Protein AF-A0A816GD49-F1 (afdb_monomer)

Solvent-accessible surface area (backbone atoms only — not comparable to full-atom 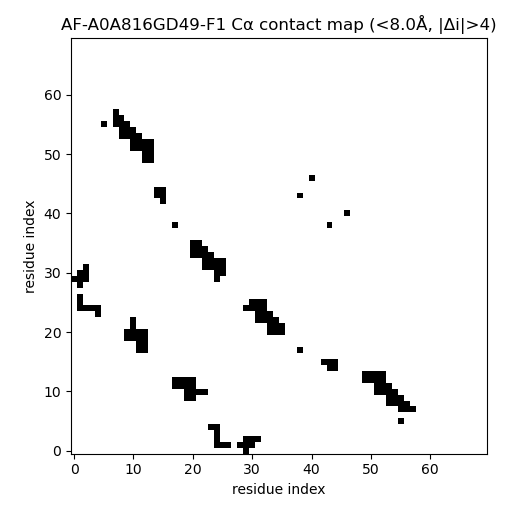values): 4804 Å² total; per-residue (Å²): 130,60,62,80,81,50,96,50,51,48,35,35,50,64,78,44,94,60,68,76,45,56,67,46,53,39,89,86,79,48,44,74,46,72,58,59,86,86,62,56,74,92,63,48,82,50,96,84,65,84,54,75,49,79,45,71,65,76,82,76,76,78,79,78,75,78,80,80,79,131

Structure (mmCIF, N/CA/C/O backbone):
data_AF-A0A816GD49-F1
#
_entry.id   AF-A0A816GD49-F1
#
loop_
_atom_site.group_PDB
_atom_site.id
_atom_site.type_symbol
_atom_site.label_atom_id
_atom_site.label_alt_id
_atom_site.label_comp_id
_atom_site.label_asym_id
_atom_site.label_entity_id
_atom_site.label_seq_id
_atom_site.pdbx_PDB_ins_code
_atom_site.Cartn_x
_atom_site.Cartn_y
_atom_site.Cartn_z
_atom_site.occupancy
_atom_site.B_iso_or_equiv
_atom_site.auth_seq_id
_atom_site.auth_comp_id
_atom_site.auth_asym_id
_atom_site.auth_atom_id
_atom_site.pdbx_PDB_model_num
ATOM 1 N N . GLY A 1 1 ? 5.212 4.747 -17.731 1.00 57.47 1 GLY A N 1
ATOM 2 C CA . GLY A 1 1 ? 6.469 4.286 -17.109 1.00 57.47 1 GLY A CA 1
ATOM 3 C C . GLY A 1 1 ? 6.150 3.649 -15.775 1.00 57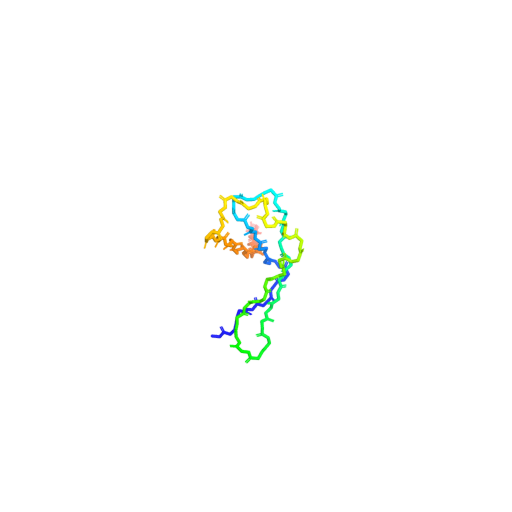.47 1 GLY A C 1
ATOM 4 O O . GLY A 1 1 ? 5.162 4.051 -15.169 1.00 57.47 1 GLY A O 1
ATOM 5 N N . ALA A 1 2 ? 6.922 2.649 -15.345 1.00 59.44 2 ALA A N 1
ATOM 6 C CA . ALA A 1 2 ? 6.726 2.031 -14.036 1.00 59.44 2 ALA A CA 1
ATOM 7 C C . ALA A 1 2 ? 6.932 3.068 -12.910 1.00 59.44 2 ALA A C 1
ATOM 9 O O . ALA A 1 2 ? 7.760 3.971 -13.071 1.00 59.44 2 ALA A O 1
ATOM 10 N N . PRO A 1 3 ? 6.197 2.970 -11.789 1.00 63.56 3 PRO A N 1
ATOM 11 C CA . PRO A 1 3 ? 6.425 3.822 -10.629 1.00 63.56 3 PRO A CA 1
ATOM 12 C C . PRO A 1 3 ? 7.879 3.708 -10.166 1.00 63.56 3 PRO A C 1
ATOM 14 O O . PRO A 1 3 ? 8.382 2.605 -9.955 1.00 63.56 3 PRO A O 1
ATOM 17 N N . VAL A 1 4 ? 8.560 4.844 -10.013 1.00 69.25 4 VAL A N 1
ATOM 18 C CA . VAL A 1 4 ? 9.937 4.866 -9.509 1.00 69.25 4 VAL A CA 1
ATOM 19 C C . VAL A 1 4 ? 9.895 4.635 -8.003 1.00 69.25 4 VAL A C 1
ATOM 21 O O . VAL A 1 4 ? 9.317 5.429 -7.261 1.00 69.25 4 VAL A O 1
ATOM 24 N N . SER A 1 5 ? 10.502 3.542 -7.541 1.00 68.31 5 SER A N 1
ATOM 25 C CA . SER A 1 5 ? 10.629 3.276 -6.112 1.00 68.31 5 SER A CA 1
ATOM 26 C C . SER A 1 5 ? 11.611 4.250 -5.476 1.00 68.31 5 SER A C 1
ATOM 28 O O . SER A 1 5 ? 12.789 4.262 -5.825 1.00 68.31 5 SER A O 1
ATOM 30 N N . SER A 1 6 ? 11.132 5.034 -4.516 1.00 72.19 6 SER A N 1
ATOM 31 C CA . SER A 1 6 ? 11.963 5.899 -3.684 1.00 72.19 6 SER A CA 1
ATOM 32 C C . SER A 1 6 ? 11.746 5.543 -2.222 1.00 72.19 6 SER A C 1
ATOM 34 O O . SER A 1 6 ? 10.601 5.396 -1.789 1.00 72.19 6 SER A O 1
ATOM 36 N N . ALA A 1 7 ? 12.839 5.469 -1.457 1.00 70.25 7 ALA A N 1
ATOM 37 C CA . ALA A 1 7 ? 12.795 5.324 -0.001 1.00 70.25 7 ALA A CA 1
ATOM 38 C C . ALA A 1 7 ? 12.023 6.471 0.681 1.00 70.25 7 ALA A C 1
ATOM 40 O O . ALA A 1 7 ? 11.582 6.329 1.816 1.00 70.25 7 ALA A O 1
ATOM 41 N N . SER A 1 8 ? 11.821 7.590 -0.019 1.00 80.75 8 SER A N 1
ATOM 42 C CA . SER A 1 8 ? 11.040 8.743 0.437 1.00 80.75 8 SER A CA 1
ATOM 43 C C . SER A 1 8 ? 9.534 8.608 0.199 1.00 80.75 8 SER A C 1
ATOM 45 O O . SER A 1 8 ? 8.809 9.584 0.396 1.00 80.75 8 SER A O 1
ATOM 47 N N . THR A 1 9 ? 9.061 7.447 -0.266 1.00 85.00 9 THR A N 1
ATOM 48 C CA . THR A 1 9 ? 7.631 7.207 -0.477 1.00 85.00 9 THR A CA 1
ATOM 49 C C . THR A 1 9 ? 7.044 6.403 0.668 1.00 85.00 9 THR A C 1
ATOM 51 O O . THR A 1 9 ? 7.466 5.274 0.934 1.00 85.00 9 THR A O 1
ATOM 54 N N . THR A 1 10 ? 6.000 6.951 1.269 1.00 89.44 10 THR A N 1
ATOM 55 C CA . THR A 1 10 ? 5.229 6.297 2.322 1.00 89.44 10 THR A CA 1
ATOM 56 C C . THR A 1 10 ? 3.868 5.890 1.772 1.00 89.44 10 THR A C 1
ATOM 58 O O . THR A 1 10 ? 3.233 6.657 1.045 1.00 89.44 10 THR A O 1
ATOM 61 N N . VAL A 1 11 ? 3.411 4.688 2.132 1.00 91.19 11 VAL A N 1
ATOM 62 C CA . VAL A 1 11 ? 2.066 4.191 1.814 1.00 91.19 11 VAL A CA 1
ATOM 63 C C . VAL A 1 11 ? 1.298 4.025 3.113 1.00 91.19 11 VAL A C 1
ATOM 65 O O . VAL A 1 11 ? 1.778 3.367 4.032 1.00 91.19 11 VAL A O 1
ATOM 68 N N . THR A 1 12 ? 0.114 4.620 3.202 1.00 92.50 12 THR A N 1
ATOM 69 C CA . THR A 1 12 ? -0.760 4.510 4.380 1.00 92.50 12 THR A CA 1
ATOM 70 C C . THR A 1 12 ? -2.156 4.075 3.969 1.00 92.50 12 THR A C 1
ATOM 72 O O . THR A 1 12 ? -2.636 4.431 2.892 1.00 92.50 12 THR A O 1
ATOM 75 N N . LEU A 1 13 ? -2.806 3.292 4.829 1.00 91.62 13 LEU A N 1
ATOM 76 C CA . LEU A 1 13 ? -4.202 2.913 4.660 1.00 91.62 13 LEU A CA 1
ATOM 77 C C . LEU A 1 13 ? -5.089 3.865 5.462 1.00 91.62 13 LEU A C 1
ATOM 79 O O . LEU A 1 13 ? -5.021 3.902 6.693 1.00 91.62 13 LEU A O 1
ATOM 83 N N . LEU A 1 14 ? -5.927 4.623 4.759 1.00 89.44 14 LEU A N 1
ATOM 84 C CA . LEU A 1 14 ? -6.823 5.589 5.386 1.00 89.44 14 LEU A CA 1
ATOM 85 C C . LEU A 1 14 ? -7.942 4.893 6.165 1.00 89.44 14 LEU A C 1
ATOM 87 O O . LEU A 1 14 ? -8.412 3.823 5.784 1.00 89.44 14 LEU A O 1
ATOM 91 N N . GLY A 1 15 ? -8.377 5.524 7.258 1.00 86.44 15 GLY A N 1
ATOM 92 C CA . GLY A 1 15 ? -9.423 4.975 8.125 1.00 86.44 15 GLY A CA 1
ATOM 93 C C . GLY A 1 15 ? -8.974 3.772 8.960 1.00 86.44 15 GLY A C 1
ATOM 94 O O . GLY A 1 15 ? -9.816 3.080 9.520 1.00 86.44 15 GLY A O 1
ATOM 95 N N . SER A 1 16 ? -7.664 3.519 9.054 1.00 83.50 16 SER A N 1
ATOM 96 C CA . SER A 1 16 ? -7.090 2.493 9.923 1.00 83.50 16 SER A CA 1
ATOM 97 C C . SER A 1 16 ? -6.053 3.104 10.867 1.00 83.50 16 SER A C 1
ATOM 99 O O . SER A 1 16 ? -5.395 4.084 10.525 1.00 83.50 16 SER A O 1
ATOM 101 N N . ASN A 1 17 ? -5.863 2.486 12.033 1.00 85.00 17 ASN A N 1
ATOM 102 C CA . ASN A 1 17 ? -4.773 2.829 12.957 1.00 85.00 17 ASN A CA 1
ATOM 103 C C . ASN A 1 17 ? -3.468 2.087 12.617 1.00 85.00 17 ASN A C 1
ATOM 105 O O . ASN A 1 17 ? -2.563 1.986 13.446 1.00 85.00 17 ASN A O 1
ATOM 109 N N . ILE A 1 18 ? -3.387 1.508 11.418 1.00 85.38 18 ILE 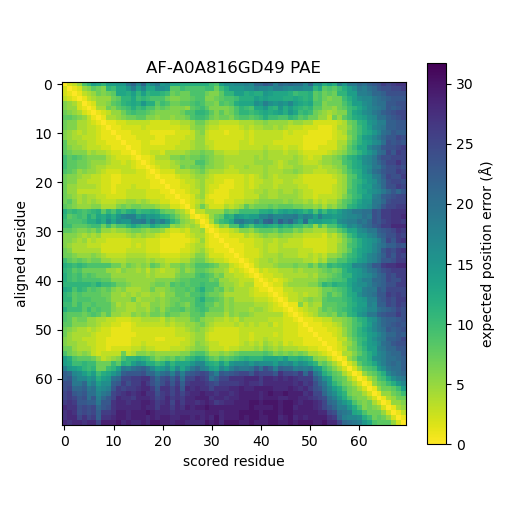A N 1
ATOM 110 C CA . ILE A 1 18 ? -2.222 0.761 10.960 1.00 85.38 18 ILE A CA 1
ATOM 111 C C . ILE A 1 18 ? -1.183 1.774 10.487 1.00 85.38 18 ILE A C 1
ATOM 113 O O . ILE A 1 18 ? -1.493 2.722 9.765 1.00 85.38 18 ILE A O 1
ATOM 117 N N . GLY A 1 19 ? 0.061 1.579 10.922 1.00 87.81 19 GLY A N 1
ATOM 118 C CA . GLY A 1 19 ? 1.181 2.404 10.485 1.00 87.81 19 GLY A CA 1
ATOM 119 C C . GLY A 1 19 ? 1.486 2.256 8.986 1.00 87.81 19 GLY A C 1
ATOM 120 O O . GLY A 1 19 ? 0.785 1.550 8.257 1.00 87.81 19 GLY A O 1
ATOM 121 N N . PRO A 1 20 ? 2.560 2.903 8.508 1.00 90.44 20 PRO A N 1
ATOM 122 C CA . PRO A 1 20 ? 2.985 2.797 7.119 1.00 90.44 20 PRO A CA 1
ATOM 123 C C . PRO A 1 20 ? 3.138 1.349 6.642 1.00 90.44 20 PRO A C 1
ATOM 125 O O . PRO A 1 20 ? 3.734 0.511 7.324 1.00 90.44 20 PRO A O 1
ATOM 128 N N . LEU A 1 21 ? 2.626 1.072 5.447 1.00 90.69 21 LEU A N 1
ATOM 129 C CA . LEU A 1 21 ? 2.690 -0.240 4.818 1.00 90.69 21 LEU A CA 1
ATOM 130 C C . LEU A 1 21 ? 3.980 -0.394 4.017 1.00 90.69 21 LEU A C 1
ATOM 132 O O . LEU A 1 21 ? 4.449 0.536 3.352 1.00 90.69 21 LEU A O 1
ATOM 136 N N . LYS A 1 22 ? 4.534 -1.607 4.048 1.00 90.00 22 LYS A N 1
ATOM 137 C CA . LYS A 1 22 ? 5.642 -1.977 3.167 1.00 90.00 22 LYS A CA 1
ATOM 138 C C . LYS A 1 22 ? 5.126 -2.076 1.738 1.00 90.00 22 LYS A C 1
ATOM 140 O O . LYS A 1 22 ? 4.032 -2.581 1.491 1.00 90.00 22 LYS A O 1
ATOM 145 N N . TRP A 1 23 ? 5.932 -1.621 0.791 1.00 88.69 23 TRP A N 1
ATOM 146 C CA . TRP A 1 23 ? 5.587 -1.664 -0.620 1.00 88.69 23 TRP A CA 1
ATOM 147 C C . TRP A 1 23 ? 6.846 -1.784 -1.483 1.00 88.69 23 TRP A C 1
ATOM 149 O O . TRP A 1 23 ? 7.956 -1.506 -1.025 1.00 88.69 23 TRP A O 1
ATOM 159 N N . ARG A 1 24 ? 6.677 -2.207 -2.737 1.00 86.44 24 ARG A N 1
ATOM 160 C CA . ARG A 1 24 ? 7.743 -2.243 -3.750 1.00 86.44 24 ARG A CA 1
ATOM 161 C C . ARG A 1 24 ? 7.181 -2.029 -5.152 1.00 86.44 24 ARG A C 1
ATOM 163 O O . ARG A 1 24 ? 6.012 -2.323 -5.400 1.00 86.44 24 ARG A O 1
ATOM 170 N N . ALA A 1 25 ? 8.015 -1.559 -6.077 1.00 83.69 25 ALA A N 1
ATOM 171 C CA . ALA A 1 25 ? 7.660 -1.535 -7.494 1.00 83.69 25 ALA A CA 1
ATOM 172 C C . ALA A 1 25 ? 7.571 -2.969 -8.048 1.00 83.69 25 ALA A C 1
ATOM 174 O O . ALA A 1 25 ? 8.389 -3.829 -7.704 1.00 83.69 25 ALA A O 1
ATOM 175 N N . ALA A 1 26 ? 6.582 -3.229 -8.904 1.00 84.19 26 ALA A N 1
ATOM 176 C CA . ALA A 1 26 ? 6.515 -4.461 -9.682 1.00 84.19 26 ALA A CA 1
ATOM 177 C C . ALA A 1 26 ? 7.508 -4.342 -10.849 1.00 84.19 26 ALA A C 1
ATOM 179 O O . ALA A 1 26 ? 7.315 -3.524 -11.747 1.00 84.19 26 ALA A O 1
ATOM 180 N N . SER A 1 27 ? 8.601 -5.106 -10.789 1.00 73.94 27 SER A N 1
ATOM 181 C CA . SER A 1 27 ? 9.784 -4.945 -11.646 1.00 73.94 27 SER A CA 1
ATOM 182 C C . SER A 1 27 ? 9.501 -5.063 -13.146 1.00 73.94 27 SER A C 1
ATOM 184 O O . SER A 1 27 ? 10.100 -4.326 -13.920 1.00 73.94 27 SER A O 1
ATOM 186 N N . GLU A 1 28 ? 8.594 -5.951 -13.557 1.00 66.56 28 GLU A N 1
ATOM 187 C CA . GLU A 1 28 ? 8.442 -6.327 -14.975 1.00 66.56 28 GLU A CA 1
ATOM 188 C C . GLU A 1 28 ? 7.107 -5.915 -15.603 1.00 66.56 28 GLU A C 1
ATOM 190 O O . GLU A 1 28 ? 7.030 -5.703 -16.808 1.00 66.56 28 GLU A O 1
ATOM 195 N N . SER A 1 29 ? 6.053 -5.752 -14.806 1.00 62.12 29 SER A N 1
ATOM 196 C CA . SER A 1 29 ? 4.695 -5.489 -15.303 1.00 62.12 29 SER A CA 1
ATOM 197 C C . SER A 1 29 ? 4.273 -4.022 -15.220 1.00 62.12 29 SER A C 1
ATOM 199 O O . SER A 1 29 ? 3.242 -3.643 -15.774 1.00 62.12 29 SER A O 1
ATOM 201 N N . GLY A 1 30 ? 5.062 -3.183 -14.542 1.00 70.25 30 GLY A N 1
ATOM 202 C CA . GLY A 1 30 ? 4.605 -1.871 -14.108 1.00 70.25 30 GLY A CA 1
ATOM 203 C C . GLY A 1 30 ? 3.549 -1.996 -13.003 1.00 70.25 30 GLY A C 1
ATOM 204 O O . GLY A 1 30 ? 2.676 -2.857 -13.021 1.00 70.25 30 GLY A O 1
ATOM 205 N N . GLY A 1 3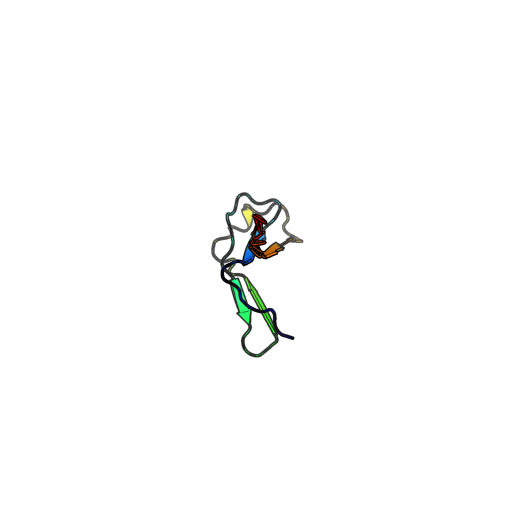1 ? 3.647 -1.137 -11.992 1.00 79.81 31 GLY A N 1
ATOM 206 C CA . GLY A 1 31 ? 2.715 -1.128 -10.866 1.00 79.81 31 GLY A CA 1
ATOM 207 C C . GLY A 1 31 ? 3.411 -1.238 -9.518 1.00 79.81 31 GLY A C 1
ATOM 208 O O . GLY A 1 31 ? 4.630 -1.084 -9.406 1.00 79.81 31 GLY A O 1
ATOM 209 N N . ILE A 1 32 ? 2.607 -1.456 -8.481 1.00 84.88 32 ILE A N 1
ATOM 210 C CA . ILE A 1 32 ? 3.025 -1.427 -7.081 1.00 84.88 32 ILE A CA 1
ATOM 211 C C . ILE A 1 32 ? 2.478 -2.663 -6.377 1.00 84.88 32 ILE A C 1
ATOM 213 O O . ILE A 1 32 ? 1.314 -3.015 -6.541 1.00 84.88 32 ILE A O 1
ATOM 217 N N . ILE A 1 33 ? 3.322 -3.291 -5.566 1.00 88.69 33 ILE A N 1
ATOM 218 C CA . ILE A 1 33 ? 2.932 -4.350 -4.642 1.00 88.69 33 ILE A CA 1
ATOM 219 C C . ILE A 1 33 ? 2.929 -3.744 -3.242 1.00 88.69 33 ILE A C 1
ATOM 221 O O . ILE A 1 33 ? 3.965 -3.256 -2.790 1.00 88.69 33 ILE A O 1
ATOM 225 N N . ILE A 1 34 ? 1.779 -3.783 -2.570 1.00 89.69 34 ILE A N 1
ATOM 226 C CA . ILE A 1 34 ? 1.612 -3.369 -1.172 1.00 89.69 34 ILE A CA 1
ATOM 227 C C . ILE A 1 34 ? 1.492 -4.636 -0.329 1.00 89.69 34 ILE A C 1
ATOM 229 O O . ILE A 1 34 ? 0.681 -5.510 -0.632 1.00 89.69 34 ILE A O 1
ATOM 233 N N . ASP A 1 35 ? 2.298 -4.742 0.720 1.00 90.69 35 ASP A N 1
ATOM 234 C CA . ASP A 1 35 ? 2.226 -5.849 1.666 1.00 90.69 35 ASP A CA 1
ATOM 235 C C . ASP A 1 35 ? 1.155 -5.563 2.727 1.00 90.69 35 ASP A C 1
ATOM 237 O O . ASP A 1 35 ? 1.295 -4.659 3.556 1.00 90.69 35 ASP A O 1
ATOM 241 N N . ILE A 1 36 ? 0.077 -6.347 2.682 1.00 87.44 36 ILE A N 1
ATOM 242 C CA . ILE A 1 36 ? -1.073 -6.254 3.590 1.00 87.44 36 ILE A CA 1
ATOM 243 C C . ILE A 1 36 ? -1.088 -7.359 4.654 1.00 87.44 36 ILE A C 1
ATOM 245 O O . ILE A 1 36 ? -2.073 -7.500 5.371 1.00 87.44 36 ILE A O 1
ATOM 249 N N . SER A 1 37 ? -0.014 -8.143 4.790 1.00 85.12 37 SER A N 1
ATOM 250 C CA . SER A 1 37 ? 0.043 -9.280 5.728 1.00 85.12 37 SER A CA 1
ATOM 251 C C . SER A 1 37 ? -0.156 -8.883 7.198 1.00 85.12 37 SER A C 1
ATOM 253 O O . SER A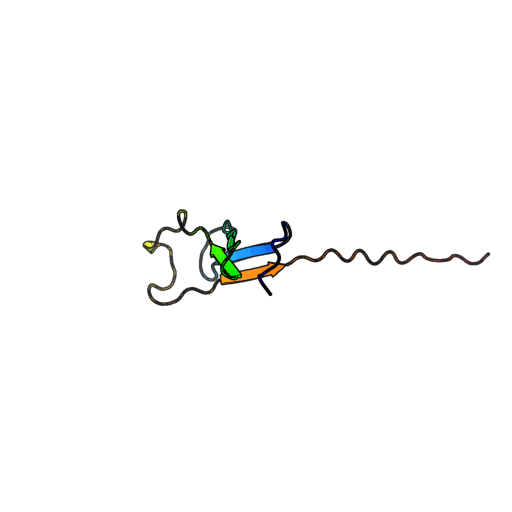 1 37 ? -0.687 -9.661 7.986 1.00 85.12 37 SER A O 1
ATOM 255 N N . ASN A 1 38 ? 0.201 -7.648 7.560 1.00 77.69 38 ASN A N 1
ATOM 256 C CA . ASN A 1 38 ? -0.006 -7.102 8.903 1.00 77.69 38 ASN A CA 1
ATOM 257 C C . ASN A 1 38 ? -1.414 -6.525 9.135 1.00 77.69 38 ASN A C 1
ATOM 259 O O . ASN A 1 38 ? -1.705 -6.041 10.232 1.00 77.69 38 ASN A O 1
ATOM 263 N N . ILE A 1 39 ? -2.289 -6.544 8.127 1.00 82.94 39 ILE A N 1
ATOM 264 C CA . ILE A 1 39 ? -3.643 -6.006 8.226 1.00 82.94 39 ILE A CA 1
ATOM 265 C C . ILE A 1 39 ? -4.584 -7.094 8.731 1.00 82.94 39 ILE A C 1
ATOM 267 O O . ILE A 1 39 ? -4.877 -8.078 8.055 1.00 82.94 39 ILE A O 1
ATOM 271 N N . LYS A 1 40 ? -5.126 -6.880 9.926 1.00 82.88 40 LYS A N 1
ATOM 272 C CA . LYS A 1 40 ? -6.230 -7.684 10.449 1.00 82.88 40 LYS A CA 1
ATOM 273 C C . LYS A 1 40 ? -7.519 -7.226 9.772 1.00 82.88 40 LYS A C 1
ATOM 275 O O . LYS A 1 40 ? -7.941 -6.099 10.005 1.00 82.88 40 LYS A O 1
ATOM 280 N N . MET A 1 41 ? -8.145 -8.075 8.957 1.00 77.88 41 MET A N 1
ATOM 281 C CA . MET A 1 41 ? -9.338 -7.709 8.167 1.00 77.88 41 MET A CA 1
ATOM 282 C C . MET A 1 41 ? -10.457 -7.087 9.020 1.00 77.88 41 MET A C 1
ATOM 284 O O . MET A 1 41 ? -11.002 -6.058 8.657 1.00 77.88 41 MET A O 1
ATOM 288 N N . TYR A 1 42 ? -10.701 -7.618 10.221 1.00 77.88 42 TYR A N 1
ATOM 289 C CA . TYR A 1 42 ? -11.702 -7.097 11.164 1.00 77.88 42 TYR A CA 1
ATOM 290 C C . TYR A 1 42 ? -11.374 -5.714 11.760 1.00 77.88 42 TYR A C 1
ATOM 292 O O . TYR A 1 42 ? -12.188 -5.142 12.476 1.00 77.88 42 TYR A O 1
ATOM 300 N N . SER A 1 43 ? -10.164 -5.195 11.533 1.00 77.06 43 SER A N 1
ATOM 301 C CA . SER A 1 43 ? -9.754 -3.849 11.963 1.00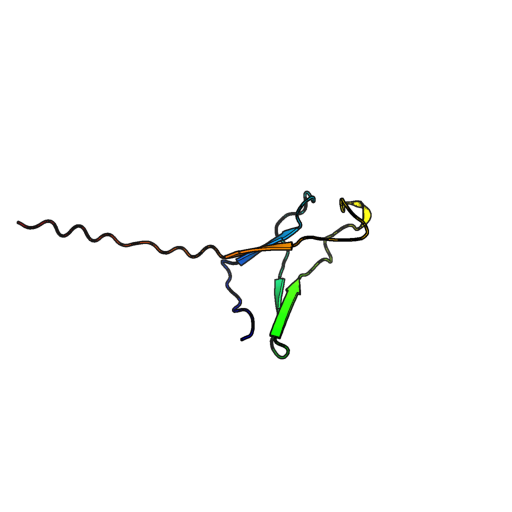 77.06 43 SER A CA 1
ATOM 302 C C . SER A 1 43 ? -9.956 -2.786 10.880 1.00 77.06 43 SER A C 1
ATOM 304 O O . SER A 1 43 ? -9.655 -1.614 11.105 1.00 77.06 43 SER A O 1
ATOM 306 N N . LEU A 1 44 ? -10.436 -3.191 9.703 1.00 82.25 44 LEU A N 1
ATOM 307 C CA . LEU A 1 44 ? -10.716 -2.299 8.590 1.00 82.25 44 LEU A CA 1
ATOM 308 C C . LEU A 1 44 ? -12.071 -1.626 8.789 1.00 82.25 44 LEU A C 1
ATOM 310 O O . LEU A 1 44 ? -13.040 -2.257 9.190 1.00 82.25 44 LEU A O 1
ATOM 314 N N . ALA A 1 45 ? -12.146 -0.334 8.473 1.00 80.44 45 ALA A N 1
ATOM 315 C CA . ALA A 1 45 ? -13.389 0.427 8.580 1.00 80.44 45 ALA A CA 1
ATOM 316 C C . ALA A 1 45 ? -14.444 0.032 7.525 1.00 80.44 45 ALA A C 1
ATOM 318 O O . ALA A 1 45 ? -15.597 0.440 7.631 1.00 80.44 45 ALA A O 1
ATOM 319 N N . SER A 1 46 ? -14.049 -0.714 6.489 1.00 82.38 46 SER A N 1
ATOM 320 C CA . SER A 1 46 ? -14.915 -1.159 5.398 1.00 82.38 46 SER A CA 1
ATOM 321 C C . SER A 1 46 ? -14.464 -2.521 4.885 1.00 82.38 46 SER A C 1
ATOM 323 O O . SER A 1 46 ? -13.267 -2.741 4.682 1.00 82.38 46 SER A O 1
ATOM 325 N N . ASP A 1 47 ? -15.434 -3.393 4.618 1.00 83.25 47 ASP A N 1
ATOM 326 C CA . ASP A 1 47 ? -15.218 -4.704 3.995 1.00 83.25 47 ASP A CA 1
ATOM 327 C C . ASP A 1 47 ? -15.139 -4.629 2.461 1.00 83.25 47 ASP A C 1
ATOM 329 O O . ASP A 1 47 ? -14.714 -5.580 1.810 1.00 83.25 47 ASP A O 1
ATOM 333 N N . TRP A 1 48 ? -15.556 -3.505 1.870 1.00 84.88 48 TRP A N 1
ATOM 334 C CA . TRP A 1 48 ? -15.788 -3.400 0.426 1.00 84.88 48 TRP A CA 1
ATOM 335 C C . TRP A 1 48 ? -14.722 -2.600 -0.307 1.00 84.88 48 TRP A C 1
ATOM 337 O O . TRP A 1 48 ? -14.430 -2.864 -1.472 1.00 84.88 48 TRP A O 1
ATOM 347 N N . THR A 1 49 ? -14.169 -1.580 0.346 1.00 89.50 49 THR A N 1
ATOM 348 C C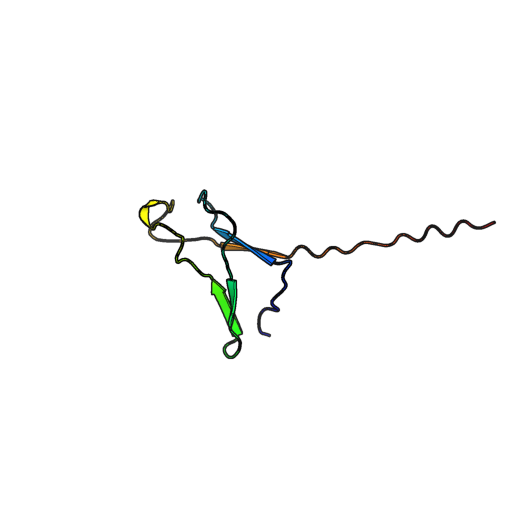A . THR A 1 49 ? -13.300 -0.609 -0.320 1.00 89.50 49 THR A CA 1
ATOM 349 C C . THR A 1 49 ? -12.223 -0.100 0.614 1.00 89.50 49 THR A C 1
ATOM 351 O O . THR A 1 49 ? -12.512 0.299 1.744 1.00 89.50 49 THR A O 1
ATOM 354 N N . TRP A 1 50 ? -11.003 0.004 0.094 1.00 89.62 50 TRP A N 1
ATOM 355 C CA . TRP A 1 50 ? -9.852 0.531 0.817 1.00 89.62 50 TRP A CA 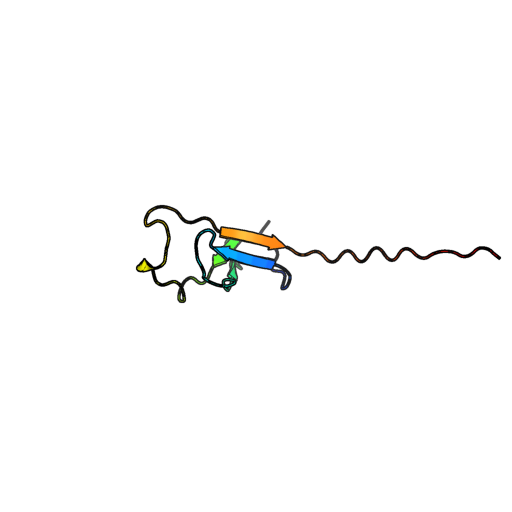1
ATOM 356 C C . TRP A 1 50 ? -9.175 1.630 0.016 1.00 89.62 50 TRP A C 1
ATOM 358 O O . TRP A 1 50 ? -9.065 1.548 -1.208 1.00 89.62 50 TRP A O 1
ATOM 368 N N . VAL A 1 51 ? -8.710 2.659 0.720 1.00 91.25 51 VAL A N 1
ATOM 369 C CA . VAL A 1 51 ? -8.044 3.808 0.109 1.00 91.25 51 VAL A CA 1
ATOM 370 C C . VAL A 1 51 ? -6.611 3.874 0.612 1.00 91.25 51 VAL A C 1
ATOM 372 O O . VAL A 1 51 ? -6.362 4.094 1.799 1.00 91.25 51 VAL A O 1
ATOM 375 N N . PHE A 1 52 ? -5.667 3.706 -0.310 1.00 92.00 52 PHE A N 1
ATOM 376 C CA . PHE A 1 52 ? -4.239 3.821 -0.039 1.00 92.00 52 PHE A CA 1
ATOM 377 C C . PHE A 1 52 ? -3.746 5.210 -0.441 1.00 92.00 52 PHE A C 1
ATOM 379 O O . PHE A 1 52 ? -3.904 5.626 -1.590 1.00 92.00 52 PHE A O 1
ATOM 386 N N . LYS A 1 53 ? -3.128 5.924 0.500 1.00 91.62 53 LYS A N 1
ATOM 387 C CA . LYS A 1 53 ? -2.491 7.219 0.254 1.00 91.62 53 LYS A CA 1
ATOM 388 C C . LYS A 1 53 ? -0.995 7.016 0.031 1.00 91.62 53 LYS A C 1
ATOM 390 O O . LYS A 1 53 ? -0.315 6.436 0.878 1.00 91.62 53 LYS A O 1
ATOM 395 N N . PHE A 1 54 ? -0.501 7.530 -1.092 1.00 90.44 54 PHE A N 1
ATOM 396 C CA . PHE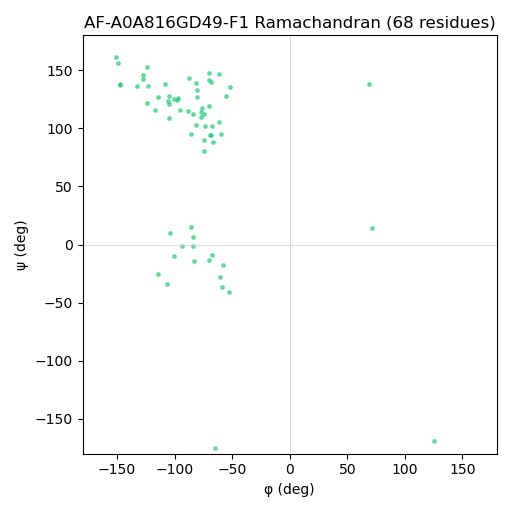 A 1 54 ? 0.911 7.537 -1.466 1.00 90.44 54 PHE A CA 1
ATOM 397 C C . PHE A 1 54 ? 1.471 8.947 -1.303 1.00 90.44 54 PHE A C 1
ATOM 399 O O . PHE A 1 54 ? 0.966 9.888 -1.915 1.00 90.44 54 PHE A O 1
ATOM 406 N N . GLU A 1 55 ? 2.521 9.097 -0.504 1.00 88.88 55 GLU A N 1
ATOM 407 C CA . GLU A 1 55 ? 3.194 10.381 -0.295 1.00 88.88 55 GLU A CA 1
ATOM 408 C C . GLU A 1 55 ? 4.668 10.255 -0.635 1.00 88.88 55 GLU A C 1
ATOM 410 O O . GLU A 1 55 ? 5.366 9.453 -0.025 1.00 88.88 55 GLU A O 1
ATOM 415 N N . HIS A 1 56 ? 5.144 11.064 -1.582 1.00 83.00 56 HIS A N 1
ATOM 416 C CA . HIS A 1 56 ? 6.560 11.167 -1.919 1.00 83.00 56 HIS A CA 1
ATOM 417 C C . HIS A 1 56 ? 7.131 12.473 -1.360 1.00 83.00 56 HIS A C 1
ATOM 419 O O . HIS A 1 56 ? 6.834 13.559 -1.865 1.00 83.00 56 HIS A O 1
ATOM 425 N N . ILE A 1 57 ? 7.974 12.380 -0.332 1.00 69.94 57 ILE A N 1
ATOM 426 C CA . ILE A 1 57 ? 8.617 13.556 0.265 1.00 69.94 57 ILE A CA 1
ATOM 427 C C . ILE A 1 57 ? 9.891 13.873 -0.519 1.00 69.94 57 ILE A C 1
ATOM 429 O O . ILE A 1 57 ? 10.963 13.326 -0.271 1.00 69.94 57 ILE A O 1
ATOM 433 N N . SER A 1 58 ? 9.775 14.788 -1.477 1.00 61.34 58 SER A N 1
ATOM 434 C CA . SER A 1 58 ? 10.921 15.369 -2.176 1.00 61.34 58 SER A CA 1
ATOM 435 C C . SER A 1 58 ? 11.516 16.488 -1.320 1.00 61.34 58 SER A C 1
ATOM 437 O O . SER A 1 58 ? 10.964 17.586 -1.254 1.00 61.34 58 SER A O 1
ATOM 439 N N . SER A 1 59 ? 12.639 16.241 -0.640 1.00 52.94 59 SER A N 1
ATOM 440 C CA . SER A 1 59 ? 13.376 17.321 0.020 1.00 52.94 59 SER A CA 1
ATOM 441 C C . SER A 1 59 ? 14.121 18.156 -1.027 1.00 52.94 59 SER A C 1
ATOM 443 O O . SER A 1 59 ? 15.328 17.995 -1.225 1.00 52.94 59 SER A O 1
ATOM 445 N N . VAL A 1 60 ? 13.434 19.075 -1.704 1.00 53.03 60 VAL A N 1
ATOM 446 C CA . VAL A 1 60 ? 14.128 20.153 -2.417 1.00 53.03 60 VAL A CA 1
ATOM 447 C C . VAL A 1 60 ? 14.618 21.134 -1.356 1.00 53.03 60 VAL A C 1
ATOM 449 O O . VAL A 1 60 ? 13.917 22.065 -0.972 1.00 53.03 60 VAL A O 1
ATOM 452 N N . LYS A 1 61 ? 15.833 20.919 -0.840 1.00 47.41 61 LYS A N 1
ATOM 453 C CA . LYS A 1 61 ? 16.553 21.985 -0.137 1.00 47.41 61 LYS A CA 1
ATOM 454 C C . LYS A 1 61 ? 16.928 23.029 -1.185 1.00 47.41 61 LYS A C 1
ATOM 456 O O . LYS A 1 61 ? 17.959 22.905 -1.845 1.00 47.41 61 LYS A O 1
ATOM 461 N N . SER A 1 62 ? 16.101 24.054 -1.344 1.00 47.88 62 SER A N 1
ATOM 462 C CA . SER A 1 62 ? 16.486 25.293 -2.009 1.00 47.88 62 SER A CA 1
ATOM 463 C C . SER A 1 62 ? 17.658 25.897 -1.230 1.00 47.88 62 SER A C 1
ATOM 465 O O . SER A 1 62 ? 17.491 26.564 -0.212 1.00 47.88 62 SER A O 1
ATOM 467 N N . LYS A 1 63 ? 18.890 25.620 -1.677 1.00 46.34 63 LYS A N 1
ATOM 468 C CA . LYS A 1 63 ? 20.078 26.363 -1.246 1.00 46.34 63 LYS A CA 1
ATOM 469 C C . LYS A 1 63 ? 19.935 27.786 -1.781 1.00 46.34 63 LYS A C 1
ATOM 471 O O . LYS A 1 63 ? 20.407 28.085 -2.874 1.00 46.34 63 LYS A O 1
ATOM 476 N N . ILE A 1 64 ? 19.287 28.664 -1.022 1.00 54.44 64 ILE A N 1
ATOM 477 C CA . ILE A 1 64 ? 19.402 30.104 -1.242 1.00 54.44 64 ILE A CA 1
ATOM 478 C C . ILE A 1 64 ? 20.834 30.469 -0.838 1.00 54.44 64 ILE A C 1
ATOM 480 O O . ILE A 1 64 ? 21.133 30.666 0.338 1.00 54.44 64 ILE A O 1
ATOM 484 N N . LYS A 1 65 ? 21.755 30.492 -1.808 1.00 46.69 65 LYS A N 1
ATOM 485 C CA . LYS A 1 65 ? 23.028 31.196 -1.642 1.00 46.69 65 LYS A CA 1
ATOM 486 C C . LYS A 1 65 ? 22.688 32.685 -1.570 1.00 46.69 65 LYS A C 1
ATOM 488 O O . LYS A 1 65 ? 22.423 33.297 -2.600 1.00 46.69 65 LYS A O 1
ATOM 493 N N . LYS A 1 66 ? 22.677 33.264 -0.367 1.00 47.91 66 LYS A N 1
ATOM 494 C CA . LYS A 1 66 ? 22.857 34.712 -0.218 1.00 47.91 66 LYS A CA 1
ATOM 495 C C . LYS A 1 66 ? 24.248 35.032 -0.770 1.00 47.91 66 LYS A C 1
ATOM 497 O O . LYS A 1 66 ? 25.247 34.672 -0.157 1.00 47.91 66 LYS A O 1
ATOM 502 N N . HIS A 1 67 ? 24.304 35.630 -1.956 1.00 45.16 67 HIS A N 1
ATOM 503 C CA . HIS A 1 67 ? 25.465 36.409 -2.357 1.00 45.16 67 HIS A CA 1
ATOM 504 C C . HIS A 1 67 ? 25.399 37.708 -1.551 1.00 45.16 67 HIS A C 1
ATOM 506 O O . HIS A 1 67 ? 24.567 38.567 -1.829 1.00 45.16 67 HIS A O 1
ATOM 512 N N . GLU A 1 68 ? 26.207 37.799 -0.499 1.00 46.91 68 GLU A N 1
ATOM 513 C CA . GLU A 1 68 ? 26.560 39.084 0.097 1.00 46.91 68 GLU A CA 1
ATOM 514 C C . GLU A 1 68 ? 27.551 39.752 -0.858 1.00 46.91 68 GLU A C 1
ATOM 516 O O . GLU A 1 68 ? 28.641 39.235 -1.112 1.00 46.91 68 GLU A O 1
ATOM 521 N N . THR A 1 69 ? 27.107 40.843 -1.474 1.00 51.75 69 THR A N 1
ATOM 522 C CA . THR A 1 69 ? 27.951 41.751 -2.248 1.00 51.75 69 THR A CA 1
ATOM 523 C C . THR A 1 69 ? 28.666 42.663 -1.254 1.00 51.75 69 THR A C 1
ATOM 525 O O . THR A 1 69 ? 28.009 43.244 -0.390 1.00 51.75 69 THR A O 1
ATOM 528 N N . LEU A 1 70 ? 29.996 42.710 -1.368 1.00 54.06 70 LEU A N 1
ATOM 529 C CA . LEU A 1 70 ? 30.894 43.653 -0.694 1.00 54.06 70 LEU A CA 1
ATOM 530 C C . LEU A 1 70 ? 30.538 45.111 -1.008 1.00 54.06 70 LEU A C 1
ATOM 532 O O . LEU A 1 70 ? 30.092 45.364 -2.152 1.00 54.06 70 LEU A O 1
#

Mean predicted aligned error: 10.18 Å

InterPro domains:
  IPR031919 Alpha-L-fucosidase, C-terminal [PF16757] (6-54)

pLDDT: mean 76.19, std 14.86, range [45.16, 92.5]

Sequence (70 aa):
GAPVSSASTTVTLLGSNIGPLKWRAASESGGIIIDISNIKMYSLASDWTWVFKFEHISSVKSKIKKHETL

Radius of gyration: 18.27 Å; Cα contacts (8 Å, |Δi|>4): 82; chains: 1; bounding box: 47×53×30 Å

Secondary structure (DSSP, 8-state):
-PPPP-TTEEEEETTS---PBPEEE-TTTSSEEE--TT--GGGSS-SS---EEEEE--------------

Organism: NCBI:txid433720

Foldseek 3Di:
DADDDDPQKWKDKPPAPDGTWDKDTPPPPGDIDTDCVVPDCVRHPDNPDIDIDIDGDDPPPPPPPPPDDD